Protein AF-A0A653BYJ2-F1 (afdb_monomer_lite)

Sequence (125 aa):
MFIIDIQGFTNGCNFICKEIAIMNTVTGYWQHKLINWTVQNLHGLPWDLLSPSAEDFLYYEQITTFIKDFVQVAPIFVKGHQKKQWLERIITNHVTDLYDAGCPSLATLKRHSNTDTVLSICITI

Foldseek 3Di:
DKEKEFDFDDDDLDTDTQKIKMADPVVRDIAIAGEQVCCVPPPVHHCVVVDVDPVRYDHPVCVLVVCCVPQPQDEYEYADDSVQVVVVVRDVHDYDYVVNVVQDAVVVVVVPPDDDPSVVVSNVD

Secondary structure (DSSP, 8-state):
-EEEEEEEEEETTEEEEEEEEEEETTT--EEEEEEHHHIIIII---GGGT-S-GGGEE-GGGHHHHHHHHHTTS-EEESSHHHHHHHHTT--S-EEETTTTT---HHHHTT--S--HHHHHHHH-

Organism: Callosobruchus maculatus (NCBI:txid64391)

Radius of gyration: 15.28 Å; chains: 1; bounding box: 42×33×34 Å

Structure (mmCIF, N/CA/C/O backbone):
data_AF-A0A653BYJ2-F1
#
_entry.id   AF-A0A653BYJ2-F1
#
loop_
_atom_site.group_PDB
_atom_site.id
_atom_site.type_symbol
_atom_site.label_atom_id
_atom_site.label_alt_id
_atom_site.label_comp_id
_atom_site.label_asym_id
_atom_site.label_entity_id
_atom_site.label_seq_id
_atom_site.pdbx_PDB_ins_code
_atom_site.Cartn_x
_atom_site.Cartn_y
_atom_site.Cartn_z
_atom_site.occupancy
_atom_site.B_iso_or_equiv
_atom_site.auth_seq_id
_atom_site.auth_comp_id
_atom_site.auth_asym_id
_atom_site.auth_atom_id
_atom_site.pdbx_PDB_model_num
ATOM 1 N N . MET A 1 1 ? -8.610 3.842 12.486 1.00 82.56 1 MET A N 1
ATOM 2 C CA . MET A 1 1 ? -8.922 3.033 11.290 1.00 82.56 1 MET A CA 1
ATOM 3 C C . MET A 1 1 ? -8.152 3.632 10.136 1.00 82.56 1 MET A C 1
ATOM 5 O O . MET A 1 1 ? -8.091 4.856 10.049 1.00 82.56 1 MET A O 1
ATOM 9 N N . PHE A 1 2 ? -7.544 2.790 9.307 1.00 87.56 2 PHE A N 1
ATOM 10 C CA . PHE A 1 2 ? -6.762 3.240 8.163 1.00 87.56 2 PHE A CA 1
ATOM 11 C C . PHE A 1 2 ? -7.269 2.618 6.875 1.00 87.56 2 PHE A C 1
ATOM 13 O O . PHE A 1 2 ? -7.618 1.438 6.845 1.00 87.56 2 PHE A O 1
ATOM 20 N N . ILE A 1 3 ? -7.280 3.420 5.818 1.00 88.69 3 ILE A N 1
ATOM 21 C CA . ILE A 1 3 ? -7.512 2.954 4.456 1.00 88.69 3 ILE A CA 1
ATOM 22 C C . ILE A 1 3 ? -6.199 3.090 3.703 1.00 88.69 3 ILE A C 1
ATOM 24 O O . ILE A 1 3 ? -5.563 4.141 3.756 1.00 88.69 3 ILE A O 1
ATOM 28 N N . ILE A 1 4 ? -5.803 2.018 3.029 1.00 90.25 4 ILE A N 1
ATOM 29 C CA . ILE A 1 4 ? -4.619 1.965 2.187 1.00 90.25 4 ILE A CA 1
ATOM 30 C C . ILE A 1 4 ? -5.081 1.756 0.749 1.00 90.25 4 ILE A C 1
ATOM 32 O O . ILE A 1 4 ? -5.761 0.771 0.454 1.00 90.25 4 ILE A O 1
ATOM 36 N N . ASP A 1 5 ? -4.686 2.656 -0.146 1.00 89.81 5 ASP A N 1
ATOM 37 C CA . ASP A 1 5 ? -4.726 2.393 -1.580 1.00 89.81 5 ASP A CA 1
ATOM 38 C C . ASP A 1 5 ? -3.324 2.131 -2.108 1.00 89.81 5 ASP A C 1
ATOM 40 O O . ASP A 1 5 ? -2.356 2.793 -1.742 1.00 89.81 5 ASP A O 1
ATOM 44 N N . ILE A 1 6 ? -3.226 1.104 -2.941 1.00 89.88 6 ILE A N 1
ATOM 45 C CA . ILE A 1 6 ? -1.968 0.622 -3.499 1.00 89.88 6 ILE A CA 1
ATOM 46 C C . ILE A 1 6 ? -2.169 0.539 -5.001 1.00 89.88 6 ILE A C 1
ATOM 48 O O . ILE A 1 6 ? -3.058 -0.173 -5.467 1.00 89.88 6 ILE A O 1
ATOM 52 N N . GLN A 1 7 ? -1.347 1.229 -5.775 1.00 86.62 7 GLN A N 1
ATOM 53 C CA . GLN A 1 7 ? -1.361 1.118 -7.229 1.00 86.62 7 GLN A CA 1
ATOM 54 C C . GLN A 1 7 ? -0.091 0.404 -7.683 1.00 86.62 7 GLN A C 1
ATOM 56 O O . GLN A 1 7 ? 0.979 0.520 -7.082 1.00 86.62 7 GLN A O 1
ATOM 61 N N . GLY A 1 8 ? -0.221 -0.410 -8.722 1.00 86.19 8 GLY A N 1
ATOM 62 C CA . GLY A 1 8 ? 0.841 -1.301 -9.162 1.00 86.19 8 GLY A CA 1
ATOM 63 C C . GLY A 1 8 ? 0.386 -2.199 -10.299 1.00 86.19 8 GLY A C 1
ATOM 64 O O . GLY A 1 8 ? -0.736 -2.084 -10.793 1.00 86.19 8 GLY A O 1
ATOM 65 N N . PHE A 1 9 ? 1.263 -3.100 -10.713 1.00 83.94 9 PHE A N 1
ATOM 66 C CA . PHE A 1 9 ? 1.007 -4.041 -11.799 1.00 83.94 9 PHE A CA 1
ATOM 67 C C . PHE A 1 9 ? 1.507 -5.432 -11.420 1.00 83.94 9 PHE A C 1
ATOM 69 O O . PHE A 1 9 ? 2.322 -5.605 -10.511 1.00 83.94 9 PHE A O 1
ATOM 76 N N . THR A 1 10 ? 0.998 -6.443 -12.114 1.00 82.19 10 THR A N 1
ATOM 77 C CA . THR A 1 10 ? 1.440 -7.822 -11.940 1.00 82.19 10 THR A CA 1
ATOM 78 C C . THR A 1 10 ? 2.530 -8.163 -12.948 1.00 82.19 10 THR A C 1
ATOM 80 O O . THR A 1 10 ? 2.455 -7.810 -14.123 1.00 82.19 10 THR A O 1
ATOM 83 N N . ASN A 1 11 ? 3.550 -8.877 -12.485 1.00 79.75 11 ASN A N 1
ATOM 84 C CA . ASN A 1 11 ? 4.532 -9.543 -13.326 1.00 79.75 11 ASN A CA 1
ATOM 85 C C . ASN A 1 11 ? 4.482 -11.040 -12.996 1.00 79.75 11 ASN A C 1
ATOM 87 O O . ASN A 1 11 ? 5.021 -11.489 -11.980 1.00 79.75 11 ASN A O 1
ATOM 91 N N . GLY A 1 12 ? 3.732 -11.796 -13.802 1.00 82.88 12 GLY A N 1
ATOM 92 C CA . GLY A 1 12 ? 3.369 -13.177 -13.488 1.00 82.88 12 GLY A CA 1
ATOM 93 C C . GLY A 1 12 ? 2.549 -13.257 -12.196 1.00 82.88 12 GLY A C 1
ATOM 94 O O . GLY A 1 12 ? 1.478 -12.662 -12.097 1.00 82.88 12 GLY A O 1
ATOM 95 N N . CYS A 1 13 ? 3.069 -13.974 -11.195 1.00 77.75 13 CYS A N 1
ATOM 96 C CA . CYS A 1 13 ? 2.419 -14.152 -9.889 1.00 77.75 13 CYS A CA 1
ATOM 97 C C . CYS A 1 13 ? 2.787 -13.075 -8.852 1.00 77.75 13 CYS A C 1
ATOM 99 O O . CYS A 1 13 ? 2.285 -13.112 -7.727 1.00 77.75 13 CYS A O 1
ATOM 101 N N . ASN A 1 14 ? 3.678 -12.141 -9.196 1.00 80.06 14 ASN A N 1
ATOM 102 C CA . ASN A 1 14 ? 4.159 -11.117 -8.2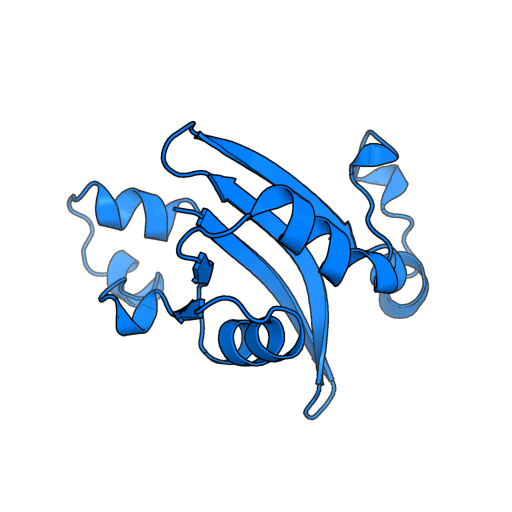76 1.00 80.06 14 ASN A CA 1
ATOM 103 C C . ASN A 1 14 ? 3.452 -9.789 -8.536 1.00 80.06 14 ASN A C 1
ATOM 105 O O . ASN A 1 14 ? 3.412 -9.313 -9.669 1.00 80.06 14 ASN A O 1
ATOM 109 N N . PHE A 1 15 ? 2.924 -9.178 -7.478 1.00 83.81 15 PHE A N 1
ATOM 110 C CA . PHE A 1 15 ? 2.454 -7.798 -7.520 1.00 83.81 15 PHE A CA 1
ATOM 111 C C . PHE A 1 15 ? 3.621 -6.856 -7.219 1.00 83.81 15 PHE A C 1
ATOM 113 O O . PHE A 1 15 ? 4.314 -7.024 -6.212 1.00 83.81 15 PHE A O 1
ATOM 120 N N . ILE A 1 16 ? 3.830 -5.879 -8.098 1.00 84.62 16 ILE A N 1
ATOM 121 C CA . ILE A 1 16 ? 4.851 -4.844 -7.969 1.00 84.62 16 ILE A CA 1
ATOM 122 C C . ILE A 1 16 ? 4.141 -3.541 -7.616 1.00 84.62 16 ILE A C 1
ATOM 124 O O . ILE A 1 16 ? 3.372 -3.002 -8.415 1.00 84.62 16 ILE A O 1
ATOM 128 N N . CYS A 1 17 ? 4.406 -3.046 -6.408 1.00 86.88 17 CYS A N 1
ATOM 129 C CA . CYS A 1 17 ? 3.888 -1.766 -5.941 1.00 86.88 17 CYS A CA 1
ATOM 130 C C . CYS A 1 17 ? 4.602 -0.603 -6.643 1.00 86.88 17 CYS A C 1
ATOM 132 O O . CYS A 1 17 ? 5.833 -0.559 -6.698 1.00 86.88 17 CYS A O 1
ATOM 134 N N . LYS A 1 18 ? 3.812 0.336 -7.164 1.00 85.75 18 LYS A N 1
ATOM 135 C CA . LYS A 1 18 ? 4.260 1.589 -7.785 1.00 85.75 18 LYS A CA 1
ATOM 136 C C . LYS A 1 18 ? 4.008 2.785 -6.872 1.00 85.75 18 LYS A C 1
ATOM 138 O O . LYS A 1 18 ? 4.785 3.731 -6.871 1.00 85.75 18 LYS A O 1
ATOM 143 N N . GLU A 1 19 ? 2.924 2.737 -6.116 1.00 87.75 19 GLU A N 1
ATOM 144 C CA . GLU A 1 19 ? 2.333 3.881 -5.432 1.00 87.75 19 GLU A CA 1
ATOM 145 C C . GLU A 1 19 ? 1.563 3.384 -4.212 1.00 87.75 19 GLU A C 1
ATOM 147 O O . GLU A 1 19 ? 0.873 2.361 -4.284 1.00 87.75 19 GLU A O 1
ATOM 152 N N . ILE A 1 20 ? 1.666 4.109 -3.100 1.00 90.44 20 ILE A N 1
ATOM 153 C CA . ILE A 1 20 ? 0.912 3.817 -1.883 1.00 90.44 20 ILE A CA 1
ATOM 154 C C . ILE A 1 20 ? 0.367 5.101 -1.265 1.00 90.44 20 ILE A C 1
ATOM 156 O O . ILE A 1 20 ? 1.100 6.064 -1.053 1.00 90.44 20 ILE A O 1
ATOM 160 N N . ALA A 1 21 ? -0.921 5.097 -0.941 1.00 90.94 21 ALA A N 1
ATOM 161 C CA . ALA A 1 21 ? -1.588 6.127 -0.163 1.00 90.94 21 ALA A CA 1
ATOM 162 C C . ALA A 1 21 ? -2.173 5.506 1.106 1.00 90.94 21 ALA A C 1
ATOM 164 O O . ALA A 1 21 ? -2.799 4.449 1.052 1.00 90.94 21 ALA A O 1
ATOM 165 N N . ILE A 1 22 ? -1.985 6.160 2.249 1.00 91.31 22 ILE A N 1
ATOM 166 C CA . ILE A 1 22 ? -2.531 5.732 3.537 1.00 91.31 22 ILE A CA 1
ATOM 167 C C . ILE A 1 22 ? -3.285 6.903 4.155 1.00 91.31 22 ILE A C 1
ATOM 169 O O . ILE A 1 22 ? -2.720 7.979 4.321 1.00 91.31 22 ILE A O 1
ATOM 173 N N . MET A 1 23 ? -4.543 6.686 4.535 1.00 90.00 23 MET A N 1
ATOM 174 C CA . MET A 1 23 ? -5.396 7.676 5.190 1.00 90.00 23 MET A CA 1
ATOM 175 C C . MET A 1 23 ? -5.846 7.175 6.559 1.00 90.00 23 MET A C 1
ATOM 177 O O . MET A 1 23 ? -6.433 6.099 6.676 1.00 90.00 23 MET A O 1
ATOM 181 N N . ASN A 1 24 ? -5.632 7.983 7.594 1.00 87.75 24 ASN A N 1
ATOM 182 C CA . ASN A 1 24 ? -6.284 7.827 8.885 1.00 87.75 24 ASN A CA 1
ATOM 183 C C . ASN A 1 24 ? -7.698 8.407 8.799 1.00 87.75 24 ASN A C 1
ATOM 185 O O . ASN A 1 24 ? -7.884 9.614 8.668 1.00 87.75 24 ASN A O 1
ATOM 189 N N . THR A 1 25 ? -8.711 7.557 8.915 1.00 83.12 25 THR A N 1
ATOM 190 C CA . THR A 1 25 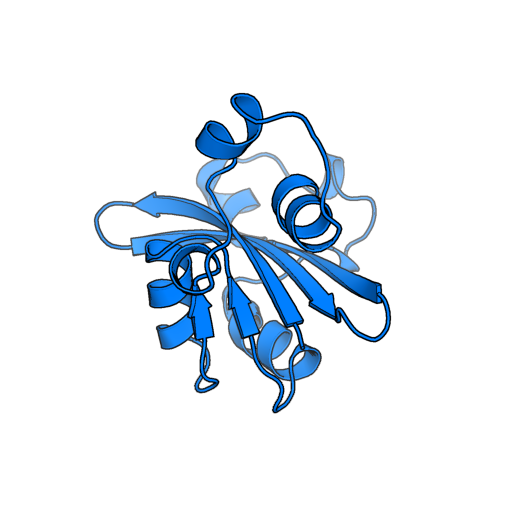? -10.107 7.981 8.738 1.00 83.12 25 THR A CA 1
ATOM 191 C C . THR A 1 25 ? -10.664 8.760 9.929 1.00 83.12 25 THR A C 1
ATOM 193 O O . THR A 1 25 ? -11.752 9.313 9.832 1.00 83.12 25 THR A O 1
ATOM 196 N N . VAL A 1 26 ? -9.971 8.752 11.071 1.00 82.88 26 VAL A N 1
ATOM 197 C CA . VAL A 1 26 ? -10.387 9.472 12.283 1.00 82.88 26 VAL A CA 1
ATOM 198 C C . VAL A 1 26 ? -9.881 10.907 12.235 1.00 82.88 26 VAL A C 1
ATOM 200 O O . VAL A 1 26 ? -10.626 11.831 12.534 1.00 82.88 26 VAL A O 1
ATOM 203 N N . THR A 1 27 ? -8.616 11.095 11.856 1.00 86.56 27 THR A N 1
ATOM 204 C CA . THR A 1 27 ? -7.991 12.424 11.817 1.00 86.56 27 THR A CA 1
ATOM 205 C C . THR A 1 27 ? -8.091 13.095 10.449 1.00 86.56 27 THR A C 1
ATOM 207 O O . THR A 1 27 ? -7.849 14.293 10.350 1.00 86.56 27 THR A O 1
ATOM 210 N N . GLY A 1 28 ? -8.395 12.339 9.390 1.00 82.25 28 GLY A N 1
ATOM 211 C CA . GLY A 1 28 ? -8.333 12.806 8.001 1.00 82.25 28 GLY A CA 1
ATOM 212 C C . GLY A 1 28 ? -6.905 12.977 7.470 1.00 82.25 28 GLY A C 1
ATOM 213 O O . GLY A 1 28 ? -6.722 13.352 6.315 1.00 82.25 28 GLY A O 1
ATOM 214 N N . TYR A 1 29 ? -5.886 12.701 8.290 1.00 86.94 29 TYR A N 1
ATOM 215 C CA . TYR A 1 29 ? -4.493 12.780 7.870 1.00 86.94 29 TYR A CA 1
ATOM 216 C C . TYR A 1 29 ? -4.179 11.664 6.879 1.00 86.94 29 TYR A C 1
ATOM 218 O O . TYR A 1 29 ? -4.487 10.498 7.136 1.00 86.94 29 TYR A O 1
ATOM 226 N N . TRP A 1 30 ? -3.530 12.010 5.773 1.00 89.44 30 TRP A N 1
ATOM 227 C CA . TRP A 1 30 ? -3.098 11.045 4.777 1.00 89.44 30 TRP A CA 1
ATOM 228 C C . TRP A 1 30 ? -1.673 11.328 4.320 1.00 89.44 30 TRP A C 1
ATOM 230 O O . TRP A 1 30 ? -1.187 12.458 4.381 1.00 89.44 30 TRP A O 1
ATOM 240 N N . GLN A 1 31 ? -1.007 10.273 3.872 1.00 89.62 31 GLN A N 1
ATOM 241 C CA . GLN A 1 31 ? 0.279 10.341 3.201 1.00 89.62 31 GLN A CA 1
ATOM 242 C C . GLN A 1 31 ? 0.215 9.538 1.914 1.00 89.62 31 GLN A C 1
ATOM 244 O O . GLN A 1 31 ? -0.466 8.515 1.839 1.00 89.62 31 GLN A O 1
ATOM 249 N N . HIS A 1 32 ? 0.965 9.990 0.921 1.00 88.38 32 HIS A N 1
ATOM 250 C CA . HIS A 1 32 ? 1.123 9.313 -0.352 1.00 88.38 32 HIS A CA 1
ATOM 251 C C . HIS A 1 32 ? 2.595 9.267 -0.723 1.00 88.38 32 HIS A C 1
ATOM 253 O O . HIS A 1 32 ? 3.324 10.229 -0.479 1.00 88.38 32 HIS A O 1
ATOM 259 N N . LYS A 1 33 ? 3.025 8.121 -1.252 1.00 87.88 33 LYS A N 1
ATOM 260 C CA . LYS A 1 33 ? 4.401 7.869 -1.661 1.00 87.88 33 LYS A CA 1
ATOM 261 C C . LYS A 1 33 ? 4.448 7.172 -3.015 1.00 87.88 33 LYS A C 1
ATOM 263 O O . LYS A 1 33 ? 3.729 6.197 -3.250 1.00 87.88 33 LYS A O 1
ATOM 268 N N . LEU A 1 34 ? 5.365 7.634 -3.857 1.00 85.31 34 LEU A N 1
ATOM 269 C CA . LEU A 1 34 ? 5.773 6.983 -5.097 1.00 85.31 34 LEU A CA 1
ATOM 270 C C . LEU A 1 34 ? 6.934 6.021 -4.813 1.00 85.31 34 LEU A C 1
ATOM 272 O O . LEU A 1 34 ? 7.870 6.359 -4.085 1.00 85.31 34 LEU A O 1
ATOM 276 N N . ILE A 1 35 ? 6.912 4.828 -5.408 1.00 86.06 35 ILE A N 1
ATOM 277 C CA . ILE A 1 35 ? 7.960 3.824 -5.206 1.00 86.06 35 ILE A CA 1
ATOM 278 C C . ILE A 1 35 ? 9.100 4.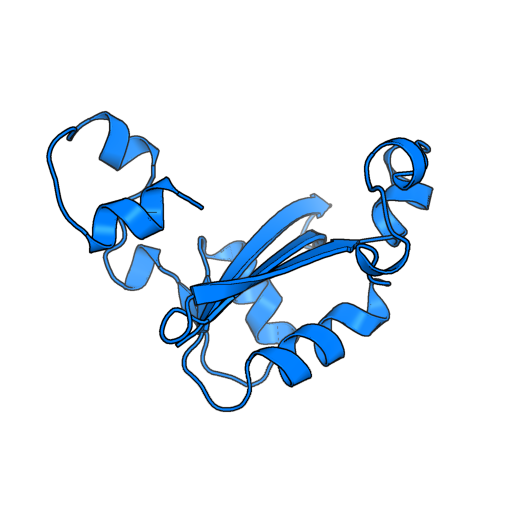027 -6.205 1.00 86.06 35 ILE A C 1
ATOM 280 O O . ILE A 1 35 ? 8.948 3.784 -7.407 1.00 86.06 35 ILE A O 1
ATOM 284 N N . ASN A 1 36 ? 10.274 4.400 -5.692 1.00 75.88 36 ASN A N 1
ATOM 285 C CA . ASN A 1 36 ? 11.429 4.808 -6.498 1.00 75.88 36 ASN A CA 1
ATOM 286 C C . ASN A 1 36 ? 11.917 3.713 -7.468 1.00 75.88 36 ASN A C 1
ATOM 288 O O . ASN A 1 36 ? 12.340 4.003 -8.581 1.00 75.88 36 ASN A O 1
ATOM 292 N N . TRP A 1 37 ? 11.800 2.429 -7.109 1.00 69.88 37 TRP A N 1
ATOM 293 C CA . TRP A 1 37 ? 12.261 1.331 -7.972 1.00 69.88 37 TRP A CA 1
ATOM 294 C C . TRP A 1 37 ? 11.608 1.340 -9.369 1.00 69.88 37 TRP A C 1
ATOM 296 O O . TRP A 1 37 ? 12.273 1.048 -10.367 1.00 69.88 37 TRP A O 1
ATOM 306 N N . THR A 1 38 ? 10.325 1.720 -9.461 1.00 65.44 38 THR A N 1
ATOM 307 C CA . THR A 1 38 ? 9.597 1.765 -10.746 1.00 65.44 38 THR A CA 1
ATOM 308 C C . THR A 1 38 ? 10.079 2.880 -11.679 1.00 65.44 38 THR A C 1
ATOM 310 O O . THR A 1 38 ? 10.014 2.711 -12.898 1.00 65.44 38 THR A O 1
ATOM 313 N N . VAL A 1 39 ? 10.642 3.963 -11.128 1.00 61.25 39 VAL A N 1
ATOM 314 C CA . VAL A 1 39 ? 11.296 5.051 -11.884 1.00 61.25 39 VAL A CA 1
ATOM 315 C C . VAL A 1 39 ? 12.421 4.493 -12.735 1.00 61.25 39 VAL A C 1
ATOM 317 O O . VAL A 1 39 ? 12.477 4.695 -13.947 1.00 61.25 39 VAL A O 1
ATOM 320 N N . GLN A 1 40 ? 13.318 3.768 -12.068 1.00 60.44 40 GLN A N 1
ATOM 321 C CA . GLN A 1 40 ? 14.601 3.378 -12.630 1.00 60.44 40 GLN A CA 1
ATOM 322 C C . GLN A 1 40 ? 14.483 2.167 -13.559 1.00 60.44 40 GLN A C 1
ATOM 324 O O . GLN A 1 40 ? 15.293 2.022 -14.467 1.00 60.44 40 GLN A O 1
ATOM 329 N N . ASN A 1 41 ? 13.476 1.308 -13.351 1.00 63.78 41 ASN A N 1
ATOM 330 C CA . ASN A 1 41 ? 13.415 -0.010 -13.991 1.00 63.78 41 ASN A CA 1
ATOM 331 C C . ASN A 1 41 ? 12.245 -0.205 -14.963 1.00 63.78 41 ASN A C 1
ATOM 333 O O . ASN A 1 41 ? 12.249 -1.195 -15.692 1.00 63.78 41 ASN A O 1
ATOM 337 N N . LEU A 1 42 ? 11.243 0.684 -14.984 1.00 65.38 42 LEU A N 1
ATOM 338 C CA . LEU A 1 42 ? 10.061 0.498 -15.836 1.00 65.38 42 LEU A CA 1
ATOM 339 C C . LEU A 1 42 ? 9.915 1.561 -16.923 1.00 65.38 42 LEU A C 1
ATOM 341 O O . LEU A 1 42 ? 9.800 1.229 -18.099 1.00 65.38 42 LEU A O 1
ATOM 345 N N . HIS A 1 43 ? 9.889 2.834 -16.532 1.00 62.22 43 HIS A N 1
ATOM 346 C CA . HIS A 1 43 ? 9.593 3.926 -17.463 1.00 62.22 43 HIS A CA 1
ATOM 347 C C . HIS A 1 43 ? 10.847 4.684 -17.902 1.00 62.22 43 HIS A C 1
ATOM 349 O O . HIS A 1 43 ? 10.813 5.352 -18.931 1.00 62.22 43 HIS A O 1
ATOM 355 N N . GLY A 1 44 ? 11.934 4.610 -17.119 1.00 61.03 44 GLY A N 1
ATOM 356 C CA . GLY A 1 44 ? 13.155 5.390 -17.345 1.00 61.03 44 GLY A CA 1
ATOM 357 C C . GLY A 1 44 ? 12.951 6.902 -17.205 1.00 61.03 44 GLY A C 1
ATOM 358 O O . GLY A 1 44 ? 13.855 7.670 -17.520 1.00 61.03 44 GLY A O 1
ATOM 359 N N . LEU A 1 45 ? 11.765 7.329 -16.758 1.00 58.97 45 LEU A N 1
ATOM 360 C CA . LEU A 1 45 ? 11.407 8.720 -16.533 1.00 58.97 45 LEU A CA 1
ATOM 361 C C . LEU A 1 45 ? 11.548 9.021 -15.040 1.00 58.97 45 LEU A C 1
ATOM 363 O O . LEU A 1 45 ? 10.779 8.457 -14.257 1.00 58.97 45 LEU A O 1
ATOM 367 N N . PRO A 1 46 ? 12.501 9.885 -14.651 1.00 56.53 46 PRO A N 1
ATOM 368 C CA . PRO A 1 46 ? 12.653 10.354 -13.282 1.00 56.53 46 PRO A CA 1
ATOM 369 C C . PRO A 1 46 ? 11.339 10.994 -12.790 1.00 56.53 46 PRO A C 1
ATOM 371 O O . PRO A 1 46 ? 10.849 11.951 -13.396 1.00 56.53 46 PRO A O 1
ATOM 374 N N . TRP A 1 47 ? 10.717 10.457 -11.728 1.00 55.16 47 TRP A N 1
ATOM 375 C CA . TRP A 1 47 ? 9.497 11.058 -11.149 1.00 55.16 47 TRP A CA 1
ATOM 376 C C . TRP A 1 47 ? 9.794 12.409 -10.477 1.00 55.16 47 TRP A C 1
ATOM 378 O O . TRP A 1 47 ? 8.863 13.116 -10.129 1.00 55.16 47 TRP A O 1
ATOM 388 N N . ASP A 1 48 ? 11.052 12.805 -10.305 1.00 53.72 48 ASP A N 1
ATOM 389 C CA . ASP A 1 48 ? 11.503 14.145 -9.896 1.00 53.72 48 ASP A CA 1
ATOM 390 C C . ASP A 1 48 ? 11.006 15.263 -10.833 1.00 53.72 48 ASP A C 1
ATOM 392 O O . ASP A 1 48 ? 10.928 16.418 -10.425 1.00 53.72 48 ASP A O 1
ATOM 396 N N . LEU A 1 49 ? 10.564 14.927 -12.052 1.00 55.44 49 LEU A N 1
ATOM 397 C CA . LEU A 1 49 ? 9.821 15.846 -12.928 1.00 55.44 49 LEU A CA 1
ATOM 398 C C . LEU A 1 49 ? 8.324 15.971 -12.578 1.00 55.44 49 LEU A C 1
ATOM 400 O O . LEU A 1 49 ? 7.639 16.848 -13.099 1.00 55.44 49 LEU A O 1
ATOM 404 N N . LEU A 1 50 ? 7.799 15.072 -11.745 1.00 55.00 50 LEU A N 1
ATOM 405 C CA . LEU A 1 50 ? 6.372 14.861 -11.480 1.00 55.00 50 LEU A CA 1
ATOM 406 C C . LEU A 1 50 ? 6.010 14.963 -9.989 1.00 55.00 50 LEU A C 1
ATOM 408 O O . LEU A 1 50 ? 4.841 15.180 -9.678 1.00 55.00 50 LEU A O 1
ATOM 412 N N . SER A 1 51 ? 6.988 14.863 -9.082 1.00 56.62 51 SER A N 1
ATOM 413 C CA . SER A 1 51 ? 6.825 15.098 -7.646 1.00 56.62 51 SER A CA 1
ATOM 414 C C . SER A 1 51 ? 7.733 16.240 -7.183 1.00 56.62 51 SER A C 1
ATOM 416 O O . SER A 1 51 ? 8.937 16.197 -7.435 1.00 56.62 51 SER A O 1
ATOM 418 N N . PRO A 1 52 ? 7.193 17.258 -6.496 1.00 57.78 52 PRO A N 1
ATOM 419 C CA . PRO A 1 52 ? 7.939 18.457 -6.124 1.00 57.78 52 PRO A CA 1
ATOM 420 C C . PRO A 1 52 ? 8.909 18.260 -4.944 1.00 57.78 52 PRO A C 1
ATOM 422 O O . PRO A 1 52 ? 9.710 19.157 -4.685 1.00 57.78 52 PRO A O 1
ATOM 425 N N . SER A 1 53 ? 8.853 17.132 -4.220 1.00 66.19 53 SER A N 1
ATOM 426 C CA . SER A 1 53 ? 9.672 16.888 -3.026 1.00 66.19 53 SER A CA 1
ATOM 427 C C . SER A 1 53 ? 10.289 15.489 -2.993 1.00 66.19 53 SER A C 1
ATOM 429 O O . SER A 1 53 ? 9.634 14.490 -3.285 1.00 66.19 53 SER A O 1
ATOM 431 N N . ALA A 1 54 ? 11.544 15.407 -2.536 1.00 65.31 54 ALA A N 1
ATOM 432 C CA . ALA A 1 54 ? 12.229 14.144 -2.252 1.00 65.31 54 ALA A CA 1
ATOM 433 C C . ALA A 1 54 ? 11.506 13.307 -1.180 1.00 65.31 54 ALA A C 1
ATOM 435 O O . ALA A 1 54 ? 11.656 12.087 -1.136 1.00 65.31 54 ALA A O 1
ATOM 436 N N . GLU A 1 55 ? 10.706 13.955 -0.330 1.00 69.12 55 GLU A N 1
ATOM 437 C CA . GLU A 1 55 ? 9.917 13.282 0.697 1.00 69.12 55 GLU A CA 1
ATOM 438 C C . GLU A 1 55 ? 8.793 12.435 0.101 1.00 69.12 55 GLU A C 1
ATOM 440 O O . GLU A 1 55 ? 8.349 11.500 0.756 1.00 69.12 55 GLU A O 1
ATOM 445 N N . ASP A 1 56 ? 8.350 12.694 -1.128 1.00 76.38 56 ASP A N 1
ATOM 446 C CA . ASP A 1 56 ? 7.267 11.942 -1.771 1.00 76.38 56 ASP A CA 1
ATOM 447 C C . ASP A 1 56 ? 7.716 10.561 -2.276 1.00 76.38 56 ASP A C 1
ATOM 449 O O . ASP A 1 56 ? 6.886 9.751 -2.694 1.00 76.38 56 ASP A O 1
ATOM 453 N N . PHE A 1 57 ? 9.017 10.264 -2.210 1.00 82.56 57 PHE A N 1
ATOM 454 C CA . PHE A 1 57 ? 9.586 9.000 -2.658 1.00 82.56 57 PHE A CA 1
ATOM 455 C C . PHE A 1 57 ? 9.819 8.021 -1.516 1.00 82.56 57 PHE A C 1
ATOM 457 O O . PHE A 1 57 ? 10.231 8.378 -0.414 1.00 82.56 57 PHE A O 1
ATOM 464 N N . LEU A 1 58 ? 9.597 6.746 -1.822 1.00 86.56 58 LEU A N 1
ATOM 465 C CA . LEU A 1 58 ? 9.846 5.632 -0.924 1.00 86.56 58 LEU A CA 1
ATOM 466 C C . LEU A 1 58 ? 10.605 4.537 -1.673 1.00 86.56 58 LEU A C 1
ATOM 468 O O . LEU A 1 58 ? 10.220 4.134 -2.775 1.00 86.56 58 LEU A O 1
ATOM 472 N N . TYR A 1 59 ? 11.698 4.046 -1.094 1.00 85.69 59 TYR A N 1
ATOM 473 C CA . TYR A 1 59 ? 12.383 2.880 -1.645 1.00 85.69 59 TYR A CA 1
ATOM 474 C C . TYR A 1 59 ? 11.569 1.610 -1.377 1.00 85.69 59 TYR A C 1
ATOM 476 O O . TYR A 1 59 ? 10.823 1.527 -0.398 1.00 85.69 59 TYR A O 1
ATOM 484 N N . TYR A 1 60 ? 11.689 0.606 -2.248 1.00 85.44 60 TYR A N 1
ATOM 485 C CA . TYR A 1 60 ? 10.833 -0.585 -2.187 1.00 85.44 60 TYR A CA 1
ATOM 486 C C . TYR A 1 60 ? 11.000 -1.338 -0.855 1.00 85.44 60 TYR A C 1
ATOM 488 O O . TYR A 1 60 ? 10.032 -1.793 -0.251 1.00 85.44 60 TYR A O 1
ATOM 496 N N . GLU A 1 61 ? 12.228 -1.399 -0.348 1.00 87.06 61 GLU A N 1
ATOM 497 C CA . GLU A 1 61 ? 12.592 -1.990 0.938 1.00 87.06 61 GLU A CA 1
ATOM 498 C C . GLU A 1 61 ? 12.021 -1.239 2.154 1.00 87.06 61 GLU A C 1
ATOM 500 O O . GLU A 1 61 ? 11.873 -1.828 3.224 1.00 87.06 61 GLU A O 1
ATOM 505 N N . GLN A 1 62 ? 11.651 0.036 2.000 1.00 89.88 62 GLN A N 1
ATOM 506 C CA . GLN A 1 62 ? 11.120 0.869 3.082 1.00 89.88 62 GLN A CA 1
ATOM 507 C C . GLN A 1 62 ? 9.598 0.775 3.228 1.00 89.88 62 GLN A C 1
ATOM 509 O O . GLN A 1 62 ? 9.070 1.191 4.259 1.00 89.88 62 GLN A O 1
ATOM 514 N N . ILE A 1 63 ? 8.890 0.207 2.242 1.00 90.06 63 ILE A N 1
ATOM 515 C CA . ILE A 1 63 ? 7.422 0.076 2.230 1.00 90.06 63 ILE A CA 1
ATOM 516 C C . ILE A 1 63 ? 6.903 -0.521 3.539 1.00 90.06 63 ILE A C 1
ATOM 518 O O . ILE A 1 63 ? 5.986 0.016 4.156 1.00 90.06 63 ILE A O 1
ATOM 522 N N . THR A 1 64 ? 7.513 -1.618 3.986 1.00 90.50 64 THR A N 1
ATOM 523 C CA . THR A 1 64 ? 7.111 -2.323 5.206 1.00 90.50 64 THR A CA 1
ATOM 524 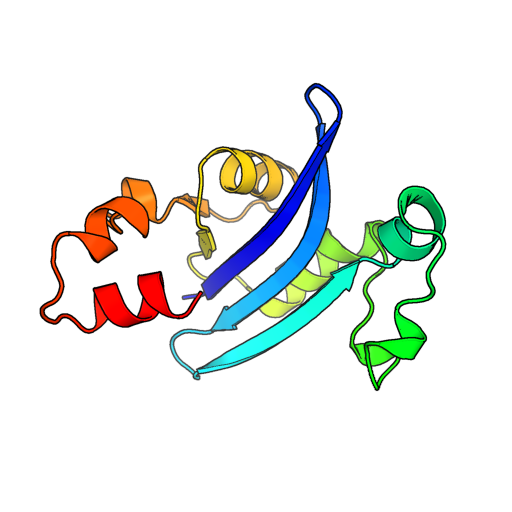C C . THR A 1 64 ? 7.166 -1.421 6.432 1.00 90.50 64 THR A C 1
ATOM 526 O O . THR A 1 64 ? 6.218 -1.379 7.214 1.00 90.50 64 THR 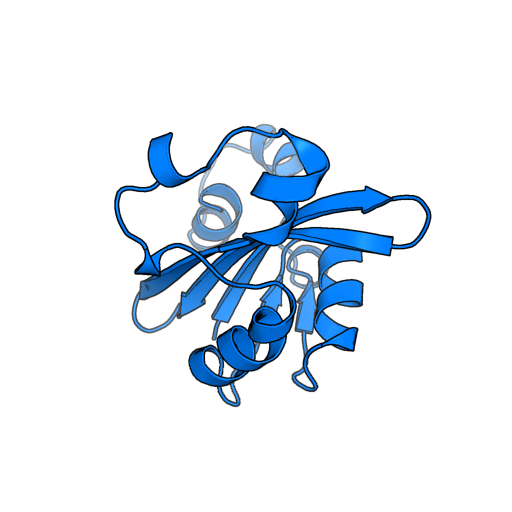A O 1
ATOM 529 N N . THR A 1 65 ? 8.283 -0.715 6.608 1.00 90.94 65 THR A N 1
ATOM 530 C CA . THR A 1 65 ? 8.516 0.162 7.759 1.00 90.94 65 THR A CA 1
ATOM 531 C C . THR A 1 65 ? 7.586 1.368 7.700 1.00 90.94 65 THR A C 1
ATOM 533 O O . THR A 1 65 ? 6.904 1.649 8.676 1.00 90.94 65 THR A O 1
ATOM 536 N N . PHE A 1 66 ? 7.441 1.983 6.523 1.00 91.19 66 PHE A N 1
ATOM 537 C CA . PHE A 1 66 ? 6.527 3.102 6.291 1.00 91.19 66 PHE A CA 1
ATOM 538 C C . PHE A 1 66 ? 5.081 2.782 6.696 1.00 91.19 66 PHE A C 1
ATOM 540 O O . PHE A 1 66 ? 4.456 3.540 7.436 1.00 91.19 66 PHE A O 1
ATOM 547 N N . ILE A 1 67 ? 4.553 1.633 6.258 1.00 90.06 67 ILE A N 1
ATOM 548 C CA . ILE A 1 67 ? 3.188 1.219 6.609 1.00 90.06 67 ILE A CA 1
ATOM 549 C C . ILE A 1 67 ? 3.077 0.972 8.117 1.00 90.06 67 ILE A C 1
ATOM 551 O O . ILE A 1 67 ? 2.105 1.397 8.738 1.00 90.06 67 ILE A O 1
ATOM 555 N N . LYS A 1 68 ? 4.059 0.298 8.725 1.00 88.69 68 LYS A N 1
ATOM 556 C CA . LYS A 1 68 ? 4.032 -0.018 10.161 1.00 88.69 68 LYS A CA 1
ATOM 557 C C . LYS A 1 68 ? 4.069 1.236 11.033 1.00 88.69 68 LYS A C 1
ATOM 559 O O . LYS A 1 68 ? 3.277 1.330 11.971 1.00 88.69 68 LYS A O 1
ATOM 564 N N . ASP A 1 69 ? 4.922 2.194 10.690 1.00 87.69 69 ASP A N 1
ATOM 565 C CA . ASP A 1 69 ? 5.068 3.452 11.425 1.00 87.69 69 ASP A CA 1
ATOM 566 C C . ASP A 1 69 ? 3.787 4.292 11.352 1.00 87.69 69 ASP A C 1
ATOM 568 O O . ASP A 1 69 ? 3.393 4.928 12.332 1.00 87.69 69 ASP A O 1
ATOM 572 N N . PHE A 1 70 ? 3.094 4.252 10.210 1.00 85.69 70 PHE A N 1
ATOM 573 C CA . PHE A 1 70 ? 1.874 5.025 10.008 1.00 85.69 70 PHE A CA 1
ATOM 574 C C . PHE A 1 70 ? 0.634 4.380 10.642 1.00 85.69 70 PHE A C 1
ATOM 576 O O . PHE A 1 70 ? -0.198 5.067 11.235 1.00 85.69 70 PHE A O 1
ATOM 583 N N . VAL A 1 71 ? 0.475 3.062 10.492 1.00 83.50 71 VAL A N 1
ATOM 584 C CA . VAL A 1 71 ? -0.815 2.381 10.690 1.00 83.50 71 VAL A CA 1
ATOM 585 C C . VAL A 1 71 ? -1.009 1.833 12.115 1.00 83.50 71 VAL A C 1
ATOM 587 O O . VAL A 1 71 ? -2.142 1.568 12.525 1.00 83.50 71 VAL A O 1
ATOM 590 N N . GLN A 1 72 ? 0.056 1.749 12.924 1.00 76.06 72 GLN A N 1
ATOM 591 C CA . GLN A 1 72 ? 0.015 1.300 14.329 1.00 76.06 72 GLN A CA 1
ATOM 592 C C . GLN A 1 72 ? -0.832 0.010 14.526 1.00 76.06 72 GLN A C 1
ATOM 594 O O . GLN A 1 72 ? -0.869 -0.857 13.654 1.00 76.06 72 GLN A O 1
ATOM 599 N N . VAL A 1 73 ? -1.510 -0.161 15.674 1.00 75.00 73 VAL A N 1
ATOM 600 C CA . VAL A 1 73 ? -2.335 -1.351 16.014 1.00 75.00 73 VAL A CA 1
ATOM 601 C C . VAL A 1 73 ? -3.804 -1.179 15.582 1.00 75.00 73 VAL A C 1
ATOM 603 O O . VAL A 1 73 ? -4.728 -1.681 16.218 1.00 75.00 73 VAL A O 1
ATOM 606 N N . ALA A 1 74 ? -4.063 -0.418 14.519 1.00 78.75 74 ALA A N 1
ATOM 607 C CA . ALA A 1 74 ? -5.425 -0.116 14.087 1.00 78.75 74 ALA A CA 1
ATOM 608 C C . ALA A 1 74 ? -5.902 -1.030 12.938 1.00 78.75 74 ALA A C 1
ATOM 610 O O . ALA A 1 74 ? -5.083 -1.571 12.193 1.00 78.75 74 ALA A O 1
ATOM 611 N N . PRO A 1 75 ? -7.231 -1.170 12.748 1.00 83.06 75 PRO A N 1
ATOM 612 C CA . PRO A 1 75 ? -7.799 -1.878 11.602 1.00 83.06 75 PRO A CA 1
ATOM 613 C C . PRO A 1 75 ? -7.409 -1.238 10.267 1.00 83.06 75 PRO A C 1
ATOM 615 O O . PRO A 1 75 ? -7.459 -0.006 10.138 1.00 83.06 75 PRO A O 1
ATOM 618 N N . ILE A 1 76 ? -7.086 -2.088 9.288 1.00 88.38 76 ILE A N 1
ATOM 619 C CA . ILE A 1 76 ? -6.602 -1.709 7.956 1.00 88.38 76 ILE A CA 1
ATOM 620 C C . ILE A 1 76 ? -7.578 -2.191 6.895 1.00 88.38 76 ILE A C 1
ATOM 622 O O . ILE A 1 76 ? -7.971 -3.360 6.882 1.00 88.38 76 ILE A O 1
ATOM 626 N N . PHE A 1 77 ? -7.916 -1.291 5.982 1.00 87.81 77 PHE A N 1
ATOM 627 C CA . PHE A 1 77 ? -8.779 -1.556 4.845 1.00 87.81 77 PHE A CA 1
ATOM 628 C C . PHE A 1 77 ? -8.027 -1.301 3.546 1.00 87.81 77 PHE A C 1
ATOM 630 O O . PHE A 1 77 ? -7.317 -0.306 3.429 1.00 87.81 77 PHE A O 1
ATOM 637 N N . VAL A 1 78 ? -8.194 -2.184 2.567 1.00 88.75 78 VAL A N 1
ATOM 638 C CA . VAL A 1 78 ? -7.582 -2.064 1.237 1.00 88.75 78 VAL A CA 1
ATOM 639 C C . VAL A 1 78 ? -8.602 -2.417 0.165 1.00 88.75 78 VAL A C 1
ATOM 641 O O . VAL A 1 78 ? -9.517 -3.198 0.406 1.00 88.75 78 VAL A O 1
ATOM 644 N N . LYS A 1 79 ? -8.463 -1.845 -1.029 1.00 84.94 79 LYS A N 1
ATOM 645 C CA . LYS A 1 79 ? -9.375 -2.098 -2.150 1.00 84.94 79 LYS A CA 1
ATOM 646 C C . LYS A 1 79 ? -8.834 -3.204 -3.060 1.00 84.94 79 LYS A C 1
ATOM 648 O O . LYS A 1 79 ? -7.964 -2.943 -3.889 1.00 84.94 79 LYS A O 1
ATOM 653 N N . GLY A 1 80 ? -9.378 -4.416 -2.959 1.00 82.56 80 GLY A N 1
ATOM 654 C CA . GLY A 1 80 ? -9.105 -5.508 -3.896 1.00 82.56 80 GLY A CA 1
ATOM 655 C C . GLY A 1 80 ? -8.235 -6.642 -3.355 1.00 82.56 80 GLY A C 1
ATOM 656 O O . GLY A 1 80 ? -7.195 -6.437 -2.725 1.00 82.56 80 GLY A O 1
ATOM 657 N N . HIS A 1 81 ? -8.637 -7.861 -3.720 1.00 83.06 81 HIS A N 1
ATOM 658 C CA . HIS A 1 81 ? -8.132 -9.106 -3.147 1.00 83.06 81 HIS A CA 1
ATOM 659 C C . HIS A 1 81 ? -6.625 -9.308 -3.341 1.00 83.06 81 HIS A C 1
ATOM 661 O O . HIS A 1 81 ? -5.919 -9.698 -2.416 1.00 83.06 81 HIS A O 1
ATOM 667 N N . GLN A 1 82 ? -6.104 -8.997 -4.531 1.00 83.69 82 GLN A N 1
ATOM 668 C CA . GLN A 1 82 ? -4.669 -9.119 -4.812 1.00 83.69 82 GLN A CA 1
ATOM 669 C C . GLN A 1 82 ? -3.831 -8.168 -3.948 1.00 83.69 82 GLN A C 1
ATOM 671 O O . GLN A 1 82 ? -2.772 -8.553 -3.455 1.00 83.69 82 GLN A O 1
ATOM 676 N N . LYS A 1 83 ? -4.319 -6.940 -3.730 1.00 87.81 83 LYS A N 1
ATOM 677 C CA . LYS A 1 83 ? -3.640 -5.939 -2.899 1.00 87.81 83 LYS A CA 1
ATOM 678 C C . LYS A 1 83 ? -3.666 -6.351 -1.429 1.00 87.81 83 LYS A C 1
ATOM 680 O O . LYS A 1 83 ? -2.648 -6.230 -0.757 1.00 87.81 83 LYS A O 1
ATOM 685 N N . LYS A 1 84 ? -4.789 -6.911 -0.959 1.00 89.56 84 LYS A N 1
ATOM 686 C CA . LYS A 1 84 ? -4.897 -7.547 0.363 1.00 89.56 84 LYS A CA 1
ATOM 687 C C . LYS A 1 84 ? -3.859 -8.652 0.538 1.00 89.56 84 LYS A C 1
ATOM 689 O O . LYS A 1 84 ? -3.045 -8.551 1.447 1.00 89.56 84 LYS A O 1
ATOM 694 N N . GLN A 1 85 ? -3.821 -9.632 -0.366 1.00 88.88 85 GLN A N 1
ATOM 695 C CA . GLN A 1 85 ? -2.853 -10.734 -0.294 1.00 88.88 85 GLN A CA 1
ATOM 696 C C . GLN A 1 85 ? -1.399 -10.248 -0.306 1.00 88.88 85 GLN A C 1
ATOM 698 O O . GLN A 1 85 ? -0.543 -10.828 0.357 1.00 88.88 85 GLN A O 1
ATOM 703 N N . TRP A 1 86 ? -1.095 -9.204 -1.080 1.00 89.69 86 TRP A N 1
ATOM 704 C CA . TRP A 1 86 ? 0.235 -8.602 -1.093 1.00 89.69 86 TRP A CA 1
ATOM 705 C C . TRP A 1 86 ? 0.557 -7.914 0.237 1.00 89.69 86 TRP A C 1
ATOM 707 O O . TRP A 1 86 ? 1.633 -8.125 0.790 1.00 89.69 86 TRP A O 1
ATOM 717 N N . LEU A 1 87 ? -0.389 -7.145 0.779 1.00 88.94 87 LEU A N 1
ATOM 718 C CA . LEU A 1 87 ? -0.220 -6.405 2.023 1.00 88.94 87 LEU A CA 1
ATOM 719 C C . LEU A 1 87 ? -0.069 -7.348 3.229 1.00 88.94 87 LEU A C 1
ATOM 721 O O . LEU A 1 87 ? 0.832 -7.152 4.040 1.00 88.94 87 LEU A O 1
ATOM 725 N N . GLU A 1 88 ? -0.859 -8.421 3.296 1.00 90.38 88 GLU A N 1
ATOM 726 C CA . GLU A 1 88 ? -0.784 -9.466 4.334 1.00 90.38 88 GLU A CA 1
ATOM 727 C C . GLU A 1 88 ? 0.577 -10.186 4.383 1.00 90.38 88 GLU A C 1
ATOM 729 O O . GLU A 1 88 ? 0.947 -10.740 5.414 1.00 90.38 88 GLU A O 1
ATOM 734 N N . ARG A 1 89 ? 1.362 -10.169 3.295 1.00 87.69 89 ARG A N 1
ATOM 735 C CA . ARG A 1 89 ? 2.737 -10.712 3.295 1.00 87.69 89 ARG A CA 1
ATOM 736 C C . ARG A 1 89 ? 3.746 -9.776 3.957 1.00 87.69 89 ARG A C 1
ATOM 738 O O . ARG A 1 89 ? 4.838 -10.211 4.311 1.00 87.69 89 ARG A O 1
ATOM 745 N N . ILE A 1 90 ? 3.410 -8.494 4.064 1.00 86.31 90 ILE A N 1
ATOM 746 C CA . ILE A 1 90 ? 4.324 -7.423 4.468 1.00 86.31 90 ILE A CA 1
ATOM 747 C C . ILE A 1 90 ? 4.033 -6.977 5.905 1.00 86.31 90 ILE A C 1
ATOM 749 O O . ILE A 1 90 ? 4.952 -6.664 6.671 1.00 86.31 90 ILE A O 1
ATOM 753 N N . ILE A 1 91 ? 2.758 -6.974 6.295 1.00 86.38 91 ILE A N 1
ATOM 754 C CA . ILE A 1 91 ? 2.316 -6.577 7.630 1.00 86.38 91 ILE A CA 1
ATOM 755 C C . ILE A 1 91 ? 1.572 -7.711 8.325 1.00 86.38 91 ILE A C 1
ATOM 757 O O . ILE A 1 91 ? 0.885 -8.508 7.701 1.00 86.38 91 ILE A O 1
ATOM 761 N N . THR A 1 92 ? 1.696 -7.757 9.648 1.00 81.44 92 THR A N 1
ATOM 762 C CA . THR A 1 92 ? 1.047 -8.764 10.501 1.00 81.44 92 THR A CA 1
ATOM 763 C C . THR A 1 92 ? -0.344 -8.340 10.971 1.00 81.44 92 THR A C 1
ATOM 765 O O . THR A 1 92 ? -1.041 -9.113 11.621 1.00 81.44 92 THR A O 1
ATOM 768 N N . ASN A 1 93 ? -0.739 -7.094 10.705 1.00 80.44 93 ASN A N 1
ATOM 769 C CA . ASN A 1 93 ? -2.047 -6.564 11.061 1.00 80.44 93 ASN A CA 1
ATOM 770 C C . ASN A 1 93 ? -3.149 -7.245 10.241 1.00 80.44 93 ASN A C 1
ATOM 772 O O . ASN A 1 93 ? -2.950 -7.590 9.080 1.00 80.44 93 ASN A O 1
ATOM 776 N N . HIS A 1 94 ? -4.340 -7.367 10.826 1.00 84.00 94 HIS A N 1
ATOM 777 C CA . HIS A 1 94 ? -5.510 -7.845 10.098 1.00 84.00 94 HIS A CA 1
ATOM 778 C C . HIS A 1 94 ? -5.904 -6.849 8.992 1.00 84.00 94 HIS A C 1
ATOM 780 O O . HIS A 1 94 ? -6.246 -5.696 9.281 1.00 84.00 94 HIS A O 1
ATOM 786 N N . VAL A 1 95 ? -5.886 -7.311 7.739 1.00 87.31 95 VAL A N 1
ATOM 787 C CA . VAL A 1 95 ? -6.250 -6.531 6.550 1.00 87.31 95 VAL A CA 1
ATOM 788 C C . VAL A 1 95 ? -7.624 -6.965 6.051 1.00 87.31 95 VAL A C 1
ATOM 790 O O . VAL A 1 95 ? -7.864 -8.132 5.747 1.00 87.31 95 VAL A O 1
ATOM 793 N N . THR A 1 96 ? -8.532 -6.004 5.921 1.00 86.31 96 THR A N 1
ATOM 794 C CA . THR A 1 96 ? -9.877 -6.239 5.386 1.00 86.31 96 THR A CA 1
ATOM 795 C C . THR A 1 96 ? -9.945 -5.724 3.954 1.00 86.31 96 THR A C 1
ATOM 797 O O . THR A 1 96 ? -9.570 -4.580 3.693 1.00 86.31 96 THR A O 1
ATOM 800 N N . ASP A 1 97 ? -10.424 -6.548 3.020 1.00 83.69 97 ASP A N 1
ATOM 801 C CA . ASP A 1 97 ? -10.766 -6.043 1.691 1.00 83.69 97 ASP A CA 1
ATOM 802 C C . ASP A 1 97 ? -12.067 -5.250 1.813 1.00 83.69 97 ASP A C 1
ATOM 804 O O . ASP A 1 97 ? -13.050 -5.724 2.384 1.00 83.69 97 ASP A O 1
ATOM 808 N N . LEU A 1 98 ? -12.085 -4.036 1.279 1.00 81.94 98 LEU A N 1
ATOM 809 C CA . LEU A 1 98 ? -13.283 -3.212 1.243 1.00 81.94 98 LEU A CA 1
ATOM 810 C C . LEU A 1 98 ? -14.437 -3.918 0.517 1.00 81.94 98 LEU A C 1
ATOM 812 O O . LEU A 1 98 ? -15.584 -3.733 0.920 1.00 81.94 98 LEU A O 1
ATOM 816 N N . TYR A 1 99 ? -14.161 -4.771 -0.477 1.00 76.12 99 TYR A N 1
ATOM 817 C CA . TYR A 1 99 ? -15.201 -5.584 -1.120 1.00 76.12 99 TYR A CA 1
ATOM 818 C C . TYR A 1 99 ? -15.901 -6.531 -0.140 1.00 76.12 99 TYR A C 1
ATOM 820 O O . TYR A 1 99 ? -17.128 -6.630 -0.160 1.00 76.12 99 TYR A O 1
ATOM 828 N N . ASP A 1 100 ? -15.137 -7.167 0.753 1.00 76.19 100 ASP A N 1
ATOM 829 C CA . ASP A 1 100 ? -15.667 -8.070 1.781 1.00 76.19 100 ASP A CA 1
ATOM 830 C C . ASP A 1 100 ? -16.493 -7.296 2.825 1.00 76.19 100 ASP A C 1
ATOM 832 O O . ASP A 1 100 ? -17.444 -7.825 3.397 1.00 76.19 100 ASP A O 1
ATOM 836 N N . ALA A 1 101 ? -16.162 -6.019 3.045 1.00 67.62 101 ALA A N 1
ATOM 837 C CA . ALA A 1 101 ? -16.872 -5.115 3.950 1.00 67.62 101 ALA A CA 1
ATOM 838 C C . ALA A 1 101 ? -18.128 -4.467 3.328 1.00 67.62 101 ALA A C 1
ATOM 840 O O . ALA A 1 101 ? -18.735 -3.588 3.939 1.00 67.62 101 ALA A O 1
ATOM 841 N N . GLY A 1 102 ? -18.520 -4.875 2.115 1.00 66.38 102 GLY A N 1
ATOM 842 C CA . GLY A 1 102 ? -19.699 -4.350 1.428 1.00 66.38 102 GLY A CA 1
ATOM 843 C C . GLY A 1 102 ? -19.466 -3.045 0.664 1.00 66.38 102 GLY A C 1
ATOM 844 O O . GLY A 1 102 ? -20.440 -2.435 0.232 1.00 66.38 102 GLY A O 1
ATOM 845 N N . CYS A 1 103 ? -18.212 -2.614 0.458 1.00 66.06 103 CYS A N 1
ATOM 846 C CA . CYS A 1 103 ? -17.897 -1.516 -0.458 1.00 66.06 103 CYS A CA 1
ATOM 847 C C . CYS A 1 103 ? -18.080 -2.007 -1.905 1.00 66.06 103 CYS A C 1
ATOM 849 O O . CYS A 1 103 ? -17.323 -2.861 -2.383 1.00 66.06 103 CYS A O 1
ATOM 851 N N . PRO A 1 104 ? -19.081 -1.496 -2.635 1.00 58.47 104 PRO A N 1
ATOM 852 C CA . PRO A 1 104 ? -19.320 -1.903 -4.010 1.00 58.47 104 PRO A CA 1
ATOM 853 C C . PRO A 1 104 ? -18.201 -1.403 -4.932 1.00 58.47 104 PRO A C 1
ATOM 855 O O . PRO A 1 104 ? -17.588 -0.357 -4.715 1.00 58.47 104 PRO A O 1
ATOM 858 N N . SER A 1 105 ? -17.953 -2.134 -6.021 1.00 61.47 105 SER A N 1
ATOM 859 C CA . SER A 1 105 ? -16.992 -1.691 -7.035 1.00 61.47 105 SER A CA 1
ATOM 860 C C . SER A 1 105 ? -17.400 -0.348 -7.644 1.00 61.47 105 SER A C 1
ATOM 862 O O . SER A 1 105 ? -18.590 -0.063 -7.788 1.00 61.47 105 SER A O 1
ATOM 864 N N . LEU A 1 106 ? -16.431 0.448 -8.104 1.00 57.56 106 LEU A N 1
ATOM 865 C CA . LEU A 1 106 ? -16.725 1.704 -8.806 1.00 57.56 106 LEU A CA 1
ATOM 866 C C . LEU A 1 106 ? -17.634 1.476 -10.034 1.00 57.56 106 LEU A C 1
ATOM 868 O O . LEU A 1 106 ? -18.472 2.314 -10.358 1.00 57.56 106 LEU A O 1
ATOM 872 N N . ALA A 1 107 ? -17.526 0.314 -10.691 1.00 54.38 107 ALA A N 1
ATOM 873 C CA . ALA A 1 107 ? -18.410 -0.085 -11.788 1.00 54.38 107 ALA A CA 1
ATOM 874 C C . ALA A 1 107 ? -19.864 -0.312 -11.332 1.00 54.38 107 ALA A C 1
ATOM 876 O O . ALA A 1 107 ? -20.801 0.017 -12.059 1.00 54.38 107 ALA A O 1
ATOM 877 N N . THR A 1 108 ? -20.054 -0.841 -10.122 1.00 56.88 108 THR A N 1
ATOM 878 C CA . THR A 1 108 ? -21.365 -1.007 -9.477 1.00 56.88 108 THR A CA 1
ATOM 879 C C . THR A 1 108 ? -21.952 0.348 -9.071 1.00 56.88 108 THR A C 1
ATOM 881 O O . THR A 1 108 ? -23.152 0.576 -9.237 1.00 56.88 108 THR A O 1
ATOM 884 N N . LEU A 1 109 ? -21.096 1.268 -8.616 1.00 53.09 109 LEU A N 1
ATOM 885 C CA . LEU A 1 109 ? -21.466 2.616 -8.181 1.00 53.09 109 LEU A CA 1
ATOM 886 C C . LEU A 1 109 ? -21.874 3.542 -9.322 1.00 53.09 109 LEU A C 1
ATOM 888 O O . LEU A 1 109 ? -22.846 4.277 -9.190 1.00 53.09 109 LEU A O 1
ATOM 892 N N . LYS A 1 110 ? -21.220 3.445 -10.486 1.00 52.91 110 LYS A N 1
ATOM 893 C CA . LYS A 1 110 ? -21.626 4.191 -11.690 1.00 52.91 110 LYS A CA 1
ATOM 894 C C . LYS A 1 110 ? -23.053 3.875 -12.160 1.00 52.91 110 LYS A C 1
ATOM 896 O O . LYS A 1 110 ? -23.620 4.664 -12.905 1.00 52.91 110 LYS A O 1
ATOM 901 N N . ARG A 1 111 ? -23.639 2.746 -11.737 1.00 51.03 111 ARG A N 1
ATOM 902 C CA . ARG A 1 111 ? -25.043 2.394 -12.026 1.00 51.03 111 ARG A CA 1
ATOM 903 C C . ARG A 1 111 ? -26.040 2.927 -10.993 1.00 51.03 111 ARG A C 1
ATOM 905 O O . ARG A 1 111 ? -27.228 2.934 -11.281 1.00 51.03 111 ARG A O 1
ATOM 912 N N . HIS A 1 112 ? -25.573 3.357 -9.822 1.00 49.56 112 HIS A N 1
ATOM 913 C CA . HIS A 1 112 ? -26.405 3.760 -8.686 1.00 49.56 112 HIS A CA 1
ATOM 914 C C . HIS A 1 112 ? -25.945 5.129 -8.178 1.00 49.56 112 HIS A C 1
ATOM 916 O O . HIS A 1 112 ? -25.387 5.265 -7.093 1.00 49.56 112 HIS A O 1
ATOM 922 N N . SER A 1 113 ? -26.133 6.165 -8.991 1.00 43.72 113 SER A N 1
ATOM 923 C CA . SER A 1 113 ? -25.875 7.543 -8.581 1.00 43.72 113 SER A CA 1
ATOM 924 C C . SER A 1 113 ? -27.013 8.051 -7.689 1.00 43.72 113 SER A C 1
ATOM 926 O O . SER A 1 113 ? -27.913 8.732 -8.174 1.00 43.72 113 SER A O 1
ATOM 928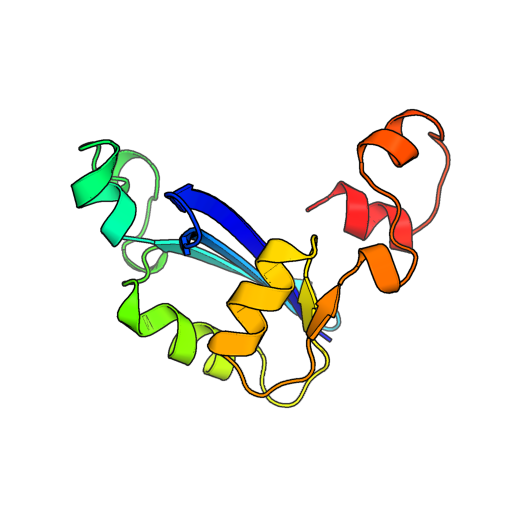 N N . ASN A 1 114 ? -26.989 7.684 -6.404 1.00 45.84 114 ASN A N 1
ATOM 929 C CA . ASN A 1 114 ? -27.510 8.504 -5.305 1.00 45.84 114 ASN A CA 1
ATOM 930 C C . ASN A 1 114 ? -27.022 7.985 -3.937 1.00 45.84 114 ASN A C 1
ATOM 932 O O . ASN A 1 114 ? -27.384 6.894 -3.518 1.00 45.84 114 ASN A O 1
ATOM 936 N N . THR A 1 115 ? -26.203 8.828 -3.292 1.00 56.47 115 THR A N 1
ATOM 937 C CA . THR A 1 115 ? -25.965 9.015 -1.842 1.00 56.47 115 THR A CA 1
ATOM 938 C C . THR A 1 115 ? -25.649 7.815 -0.937 1.00 56.47 115 THR A C 1
ATOM 940 O O . THR A 1 115 ? -26.526 7.016 -0.653 1.00 56.47 115 THR A O 1
ATOM 943 N N . ASP A 1 116 ? -24.434 7.810 -0.361 1.00 42.97 116 ASP A N 1
ATOM 944 C CA . ASP A 1 116 ? -24.192 7.586 1.080 1.00 42.97 116 ASP A CA 1
ATOM 945 C C . ASP A 1 116 ? -22.732 7.918 1.463 1.00 42.97 116 ASP A C 1
ATOM 947 O O . ASP A 1 116 ? -21.812 7.849 0.646 1.00 42.97 116 ASP A O 1
ATOM 951 N N . THR A 1 117 ? -22.482 8.300 2.716 1.00 45.91 117 THR A N 1
ATOM 952 C CA . THR A 1 117 ? -21.167 8.784 3.193 1.00 45.91 117 THR A CA 1
ATOM 953 C C . THR A 1 117 ? -20.067 7.713 3.119 1.00 45.91 117 THR A C 1
ATOM 955 O O . THR A 1 117 ? -18.908 8.031 2.857 1.00 45.91 117 THR A O 1
ATOM 958 N N . VAL A 1 118 ? -20.429 6.431 3.266 1.00 40.94 118 VAL A N 1
ATOM 959 C CA . VAL A 1 118 ? -19.519 5.280 3.076 1.00 40.94 118 VAL A CA 1
ATOM 960 C C . VAL A 1 118 ? -19.187 5.081 1.593 1.00 40.94 118 VAL A C 1
ATOM 962 O O . VAL A 1 118 ? -18.042 4.796 1.243 1.00 40.94 118 VAL A O 1
ATOM 965 N N . LEU A 1 119 ? -20.161 5.324 0.709 1.00 46.00 119 LEU A N 1
ATOM 966 C CA . LEU A 1 119 ? -19.951 5.339 -0.737 1.00 46.00 119 LEU A CA 1
ATOM 967 C C . LEU A 1 119 ? -18.958 6.432 -1.149 1.00 46.00 119 LEU A C 1
ATOM 969 O O . LEU A 1 119 ? -18.123 6.192 -2.016 1.00 46.00 119 LEU A O 1
ATOM 973 N N . SER A 1 120 ? -19.011 7.608 -0.516 1.00 45.09 120 SER A N 1
ATOM 974 C CA . SER A 1 120 ? -18.114 8.726 -0.838 1.00 45.09 120 SER A CA 1
ATOM 975 C C . SER A 1 120 ? -16.637 8.359 -0.645 1.00 45.09 120 SER A C 1
ATOM 977 O O . SER A 1 120 ? -15.804 8.652 -1.502 1.00 45.09 120 SER A O 1
ATOM 979 N N . ILE A 1 121 ? -16.313 7.614 0.417 1.00 45.50 121 ILE A N 1
ATOM 980 C CA . ILE A 1 121 ? -14.949 7.128 0.677 1.00 45.50 121 ILE A CA 1
ATOM 981 C C . ILE A 1 121 ? -14.523 6.095 -0.383 1.00 45.50 121 ILE A C 1
ATOM 983 O O . ILE A 1 121 ? -13.394 6.133 -0.858 1.00 45.50 121 ILE A O 1
ATOM 987 N N . CYS A 1 122 ? -15.433 5.219 -0.818 1.00 40.22 122 CYS A N 1
ATOM 988 C CA . CYS A 1 122 ? -15.174 4.231 -1.876 1.00 40.22 122 CYS A CA 1
ATOM 989 C C . CYS A 1 122 ? -14.999 4.841 -3.287 1.00 40.22 122 CYS A C 1
ATOM 991 O O . CYS A 1 122 ? -14.404 4.197 -4.161 1.00 40.22 122 CYS A O 1
ATOM 993 N N . ILE A 1 123 ? -15.553 6.040 -3.520 1.00 45.44 123 ILE A N 1
ATOM 994 C CA . ILE A 1 123 ? -15.508 6.782 -4.795 1.00 45.44 123 ILE A CA 1
ATOM 995 C C . ILE A 1 123 ? -14.298 7.722 -4.867 1.00 45.44 123 ILE A C 1
ATOM 997 O O . ILE A 1 123 ? -13.769 7.930 -5.954 1.00 45.44 123 ILE A O 1
ATOM 1001 N N . THR A 1 124 ? -13.870 8.285 -3.734 1.00 39.38 124 THR A N 1
ATOM 1002 C CA . THR A 1 124 ? -12.803 9.304 -3.679 1.00 39.38 124 THR A CA 1
ATOM 1003 C C . THR A 1 124 ? -11.388 8.700 -3.705 1.00 39.38 124 THR A C 1
ATOM 1005 O O . THR A 1 124 ? -10.423 9.440 -3.870 1.00 39.38 124 THR A O 1
ATOM 1008 N N . ILE A 1 125 ? -11.261 7.369 -3.587 1.00 40.44 125 ILE A N 1
ATOM 1009 C CA . ILE A 1 125 ? -9.996 6.612 -3.642 1.00 40.44 125 ILE A CA 1
ATOM 1010 C C . ILE A 1 125 ? -9.999 5.633 -4.822 1.00 40.44 125 ILE A C 1
ATOM 1012 O O . ILE A 1 125 ? -10.913 4.763 -4.891 1.00 40.44 125 ILE A O 1
#

pLDDT: mean 74.89, std 15.71, range [39.38, 91.31]